Protein AF-A0A3N5NWT7-F1 (afdb_monomer)

Solvent-accessible surface area (backbone atoms only — not comparable to full-atom values): 3489 Å² total; per-residue (Å²): 130,84,85,82,61,96,56,65,76,89,78,89,81,86,83,62,95,45,70,69,53,44,54,52,49,48,66,72,4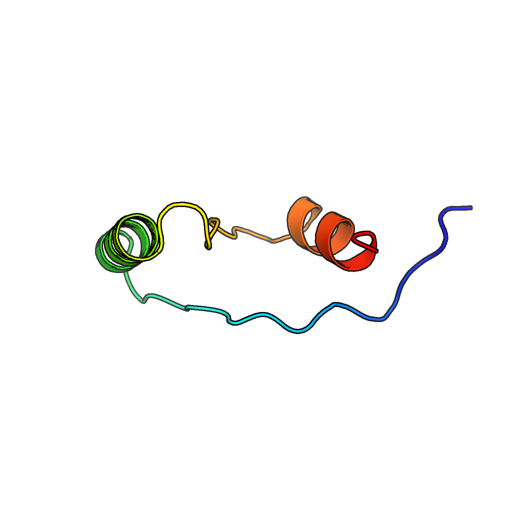8,47,87,83,54,80,93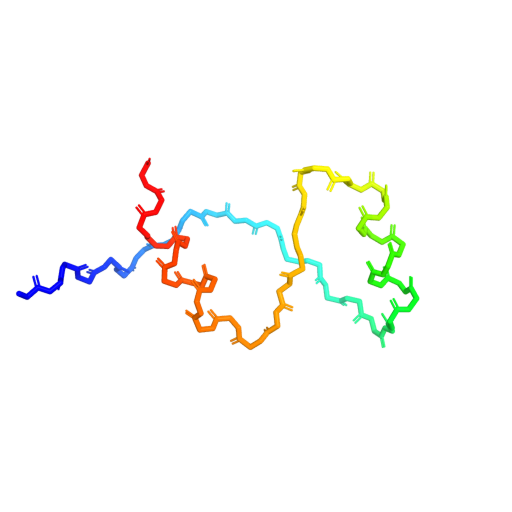,78,76,92,42,69,70,57,51,55,50,45,36,67,64,124

Radius of gyration: 13.16 Å; Cα contacts (8 Å, |Δi|>4): 15; chains: 1; bounding box: 30×24×31 Å

Mean predicted aligned error: 4.41 Å

Structure (mmCIF, N/CA/C/O backbone):
data_AF-A0A3N5NWT7-F1
#
_entry.id   AF-A0A3N5NWT7-F1
#
loop_
_atom_site.group_PDB
_atom_site.id
_atom_site.type_symbol
_atom_site.label_atom_id
_atom_site.label_alt_id
_atom_site.label_comp_id
_atom_site.label_asym_id
_atom_site.label_entity_id
_atom_site.label_seq_id
_atom_site.pdbx_PDB_ins_code
_atom_site.Cartn_x
_atom_site.Cartn_y
_atom_site.Cartn_z
_atom_site.occupancy
_atom_site.B_iso_or_equiv
_atom_site.auth_seq_id
_atom_site.auth_comp_id
_atom_site.auth_asym_id
_atom_site.auth_atom_id
_atom_site.pdbx_PDB_model_num
ATOM 1 N N . MET A 1 1 ? 16.740 -18.156 -17.712 1.00 59.19 1 MET A N 1
ATOM 2 C CA . MET A 1 1 ? 17.132 -16.916 -17.014 1.00 59.19 1 MET A CA 1
ATOM 3 C C . MET A 1 1 ? 15.928 -15.997 -17.079 1.00 59.19 1 MET A C 1
ATOM 5 O O . MET A 1 1 ? 15.481 -15.752 -18.192 1.00 59.19 1 MET A O 1
ATOM 9 N N . ALA A 1 2 ? 15.345 -15.589 -15.953 1.00 71.31 2 ALA A N 1
ATOM 10 C CA . ALA A 1 2 ? 14.314 -14.553 -15.987 1.00 71.31 2 ALA A CA 1
ATOM 11 C C . ALA A 1 2 ? 14.983 -13.218 -16.351 1.00 71.31 2 ALA A C 1
ATOM 13 O O . ALA A 1 2 ? 16.081 -12.935 -15.865 1.00 71.31 2 ALA A O 1
ATOM 14 N N . THR A 1 3 ? 14.371 -12.437 -17.238 1.00 73.56 3 THR A N 1
ATOM 15 C CA . THR A 1 3 ? 14.812 -11.067 -17.517 1.00 73.56 3 THR A CA 1
ATOM 16 C C . THR A 1 3 ? 14.500 -10.227 -16.285 1.00 73.56 3 THR A C 1
ATOM 18 O O . THR A 1 3 ? 13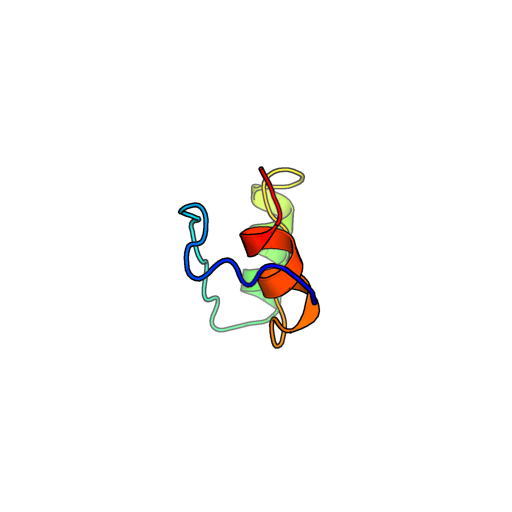.346 -10.145 -15.887 1.00 73.56 3 THR A O 1
ATOM 21 N N . ILE A 1 4 ? 15.519 -9.643 -15.655 1.00 74.44 4 ILE A N 1
ATOM 22 C CA . ILE A 1 4 ? 15.324 -8.761 -14.500 1.00 74.44 4 ILE A CA 1
ATOM 23 C C . ILE A 1 4 ? 15.030 -7.357 -15.030 1.00 74.44 4 ILE A C 1
ATOM 25 O O . ILE A 1 4 ? 15.897 -6.740 -15.650 1.00 74.44 4 ILE A O 1
ATOM 29 N N . HIS A 1 5 ? 13.823 -6.854 -14.779 1.00 78.56 5 HIS A N 1
ATOM 30 C CA . HIS A 1 5 ? 13.463 -5.465 -15.048 1.00 78.56 5 HIS A CA 1
ATOM 31 C C . HIS A 1 5 ? 13.806 -4.606 -13.821 1.00 78.56 5 HIS A C 1
ATOM 33 O O . HIS A 1 5 ? 13.156 -4.696 -12.781 1.00 78.56 5 HIS A O 1
ATOM 39 N N . ASP A 1 6 ? 14.839 -3.767 -13.935 1.00 83.50 6 ASP A N 1
ATOM 40 C CA . ASP A 1 6 ? 15.240 -2.808 -12.889 1.00 83.50 6 ASP A CA 1
ATOM 41 C C . ASP A 1 6 ? 14.576 -1.432 -13.081 1.00 83.50 6 ASP A C 1
ATOM 43 O O . ASP A 1 6 ? 15.159 -0.374 -12.856 1.00 83.50 6 ASP A O 1
ATOM 47 N N . VAL A 1 7 ? 13.343 -1.439 -13.587 1.00 85.31 7 VAL A N 1
ATOM 48 C CA . VAL A 1 7 ? 12.515 -0.248 -13.788 1.00 85.31 7 VAL A CA 1
ATOM 49 C C . VAL A 1 7 ? 11.075 -0.635 -13.467 1.00 85.31 7 VAL A C 1
ATOM 51 O O . VAL A 1 7 ? 10.630 -1.718 -13.837 1.00 85.31 7 VAL A O 1
ATOM 54 N N . MET A 1 8 ? 10.348 0.239 -12.769 1.00 87.00 8 MET A N 1
ATOM 55 C CA . MET A 1 8 ? 8.930 0.051 -12.452 1.00 87.00 8 MET A CA 1
ATOM 56 C C . MET A 1 8 ? 8.100 1.217 -12.993 1.00 87.00 8 MET A C 1
ATOM 58 O O . MET A 1 8 ? 8.563 2.361 -12.932 1.00 87.00 8 MET A O 1
ATOM 62 N N . PRO A 1 9 ? 6.864 0.968 -13.466 1.00 86.50 9 PRO A N 1
ATOM 63 C CA . PRO A 1 9 ? 5.908 2.033 -13.734 1.00 86.50 9 PRO A CA 1
ATOM 64 C C . PRO A 1 9 ? 5.694 2.901 -12.491 1.00 86.50 9 PRO A C 1
ATOM 66 O O . PRO A 1 9 ? 5.633 2.393 -11.370 1.00 86.50 9 PRO A O 1
ATOM 69 N N . ALA A 1 10 ? 5.551 4.211 -12.684 1.00 89.94 10 ALA A N 1
ATOM 70 C CA . ALA A 1 10 ? 5.232 5.115 -11.587 1.00 89.94 10 ALA A CA 1
ATOM 71 C C . ALA A 1 10 ? 3.844 4.793 -11.009 1.00 89.94 10 ALA A C 1
ATOM 73 O O . ALA A 1 10 ? 2.885 4.567 -11.749 1.00 89.94 10 ALA A O 1
ATOM 74 N N . PHE A 1 11 ? 3.733 4.813 -9.683 1.00 90.06 11 PHE A N 1
ATOM 75 C CA . PHE A 1 11 ? 2.472 4.646 -8.970 1.00 90.06 11 PHE A CA 1
ATOM 76 C C . PHE A 1 11 ? 2.436 5.543 -7.733 1.00 90.06 11 PHE A C 1
ATOM 78 O O . PHE A 1 11 ? 3.470 5.957 -7.209 1.00 90.06 11 PHE A O 1
ATOM 85 N N . GLU A 1 12 ? 1.229 5.839 -7.265 1.00 93.62 12 GLU A N 1
ATOM 86 C CA . GLU A 1 12 ? 1.016 6.559 -6.015 1.00 93.62 12 GLU A CA 1
ATOM 87 C C . GLU A 1 12 ? 0.983 5.574 -4.841 1.00 93.62 12 GLU A C 1
ATOM 89 O O . GLU A 1 12 ? 0.288 4.556 -4.892 1.00 93.62 12 GLU A O 1
ATOM 94 N N . LEU A 1 13 ? 1.735 5.875 -3.779 1.00 94.56 13 LEU A N 1
ATOM 95 C CA . LEU A 1 13 ? 1.790 5.062 -2.567 1.00 94.56 13 LEU A CA 1
ATOM 96 C C . LEU A 1 13 ? 1.149 5.808 -1.397 1.00 94.56 13 LEU A C 1
ATOM 98 O O . LEU A 1 13 ? 1.712 6.762 -0.862 1.00 94.56 13 LEU A O 1
ATOM 102 N N . PHE A 1 14 ? -0.000 5.312 -0.951 1.00 96.25 14 PHE A N 1
ATOM 103 C CA . PHE A 1 14 ? -0.615 5.757 0.294 1.00 96.25 14 PHE A CA 1
ATOM 104 C C . PHE A 1 14 ? -0.008 5.001 1.482 1.00 96.25 14 PHE A C 1
ATOM 106 O O . PHE A 1 14 ? 0.033 3.773 1.476 1.00 96.25 14 PHE A O 1
ATOM 113 N N . GLN A 1 15 ? 0.426 5.731 2.516 1.00 96.38 15 GLN A N 1
ATOM 114 C CA . GLN A 1 15 ? 1.008 5.173 3.747 1.00 96.38 15 GLN A CA 1
ATOM 115 C C . GLN A 1 15 ? 0.158 5.560 4.971 1.00 96.38 15 GLN A C 1
ATOM 117 O O . GLN A 1 15 ? 0.519 6.477 5.711 1.00 96.38 15 GLN A O 1
ATOM 122 N N . PRO A 1 16 ? -1.015 4.930 5.157 1.00 97.31 16 PRO A N 1
ATOM 123 C CA . PRO A 1 16 ? -1.875 5.190 6.307 1.00 97.31 16 PRO A CA 1
ATOM 124 C C . PRO A 1 16 ? -1.203 4.768 7.622 1.00 97.31 16 PRO A C 1
ATOM 126 O O . PRO A 1 16 ? -0.503 3.760 7.677 1.00 97.31 16 PRO A O 1
ATOM 129 N N . ALA A 1 17 ? -1.458 5.521 8.694 1.00 97.31 17 ALA A N 1
ATOM 130 C CA . ALA A 1 17 ? -0.908 5.245 10.025 1.00 97.31 17 ALA A CA 1
ATOM 131 C C . ALA A 1 17 ? -1.735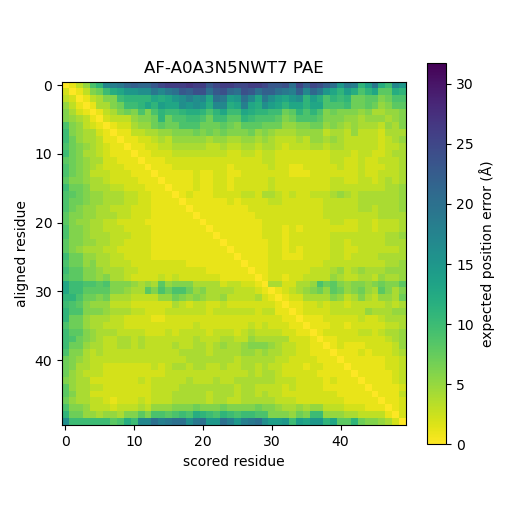 4.220 10.826 1.00 97.31 17 ALA A C 1
ATOM 133 O O . ALA A 1 17 ? -1.310 3.783 11.894 1.00 97.31 17 ALA A O 1
ATOM 134 N N . SER A 1 18 ? -2.917 3.848 10.326 1.00 97.81 18 SER A N 1
ATOM 135 C CA . SER A 1 18 ? -3.836 2.918 10.976 1.00 97.81 18 SER A CA 1
ATOM 136 C C . SER A 1 18 ? -4.508 1.977 9.973 1.00 97.81 18 SER A C 1
ATOM 138 O O . SER A 1 18 ? -4.548 2.231 8.765 1.00 97.81 18 SER A O 1
ATOM 140 N N . ILE A 1 19 ? -5.066 0.883 10.492 1.00 96.94 19 ILE A N 1
ATOM 141 C CA . ILE A 1 19 ? -5.836 -0.077 9.692 1.00 96.94 19 ILE A CA 1
ATOM 142 C C . ILE A 1 19 ? -7.133 0.567 9.183 1.00 96.94 19 ILE A C 1
ATOM 144 O O . ILE A 1 19 ? -7.486 0.376 8.021 1.00 96.94 19 ILE A O 1
ATOM 148 N N . ASP A 1 20 ? -7.811 1.369 10.007 1.00 98.19 20 ASP A N 1
ATOM 149 C CA . ASP A 1 20 ? -9.065 2.031 9.625 1.00 98.19 20 ASP A CA 1
ATOM 150 C C . ASP A 1 20 ? -8.864 3.019 8.467 1.00 98.19 20 ASP A C 1
ATOM 152 O O . ASP A 1 20 ? -9.669 3.064 7.528 1.00 98.19 20 ASP A O 1
ATOM 156 N N . ASP A 1 21 ? -7.748 3.753 8.465 1.00 97.75 21 ASP A N 1
ATOM 157 C CA . ASP A 1 21 ? -7.384 4.645 7.360 1.00 97.75 21 ASP A CA 1
ATOM 158 C C . ASP A 1 21 ? -7.090 3.859 6.074 1.00 97.75 21 ASP A C 1
ATOM 160 O O . ASP A 1 21 ? -7.500 4.267 4.981 1.00 97.75 21 ASP A O 1
ATOM 164 N N . ALA A 1 22 ? -6.423 2.704 6.193 1.00 96.88 22 ALA A N 1
ATOM 165 C CA . ALA A 1 22 ? -6.154 1.817 5.064 1.00 96.88 22 ALA A CA 1
ATOM 166 C C . ALA A 1 22 ? -7.454 1.272 4.453 1.00 96.88 22 ALA A C 1
ATOM 168 O O . ALA A 1 22 ? -7.651 1.349 3.238 1.00 96.88 22 ALA A O 1
ATOM 169 N N . VAL A 1 23 ? -8.382 0.791 5.286 1.00 96.69 23 VAL A N 1
ATOM 170 C CA . VAL A 1 23 ? -9.705 0.322 4.841 1.00 96.69 23 VAL A CA 1
ATOM 171 C C . VAL A 1 23 ? -10.484 1.459 4.173 1.00 96.69 23 VAL A C 1
ATOM 173 O O . VAL A 1 23 ? -11.070 1.266 3.104 1.00 96.69 23 VAL A O 1
ATOM 176 N N . SER A 1 24 ? -10.428 2.664 4.741 1.00 97.19 24 SER A N 1
ATOM 177 C CA . SER A 1 24 ? -11.077 3.851 4.177 1.00 97.19 24 SER A CA 1
ATOM 178 C C . SER A 1 24 ? -10.512 4.233 2.801 1.00 97.19 24 SER A C 1
ATOM 180 O O . SER A 1 24 ? -11.262 4.639 1.911 1.00 97.19 24 SER A O 1
ATOM 182 N N . LEU A 1 25 ? -9.201 4.098 2.579 1.00 96.75 25 LEU A N 1
ATOM 183 C CA . LEU A 1 25 ? -8.576 4.302 1.263 1.00 96.75 25 LEU A CA 1
ATOM 184 C C . LEU A 1 25 ? -9.056 3.269 0.235 1.00 96.75 25 LEU A C 1
ATOM 186 O O . LEU A 1 25 ? -9.454 3.644 -0.872 1.00 96.75 25 LEU A O 1
A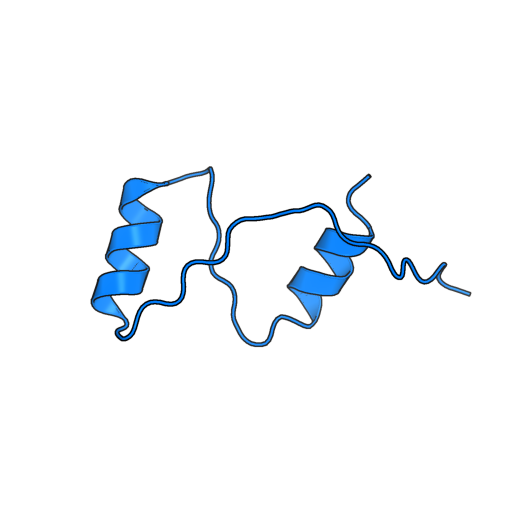TOM 190 N N . LEU A 1 26 ? -9.089 1.986 0.608 1.00 96.12 26 LEU A N 1
ATOM 191 C CA . LEU A 1 26 ? -9.558 0.911 -0.274 1.00 96.12 26 LEU A CA 1
ATOM 192 C C . L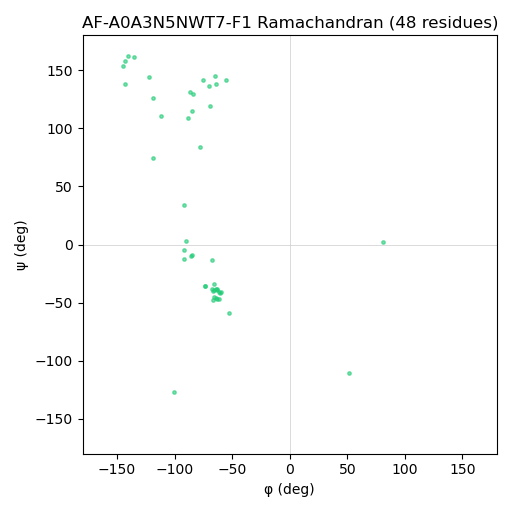EU A 1 26 ? -11.014 1.130 -0.709 1.00 96.12 26 LEU A C 1
ATOM 194 O O . LEU A 1 26 ? -11.351 0.965 -1.882 1.00 96.12 26 LEU A O 1
ATOM 198 N N . GLN A 1 27 ? -11.876 1.571 0.209 1.00 96.00 27 GLN A N 1
ATOM 199 C CA . GLN A 1 27 ? -13.272 1.883 -0.105 1.00 96.00 27 GLN A CA 1
ATOM 200 C C . GLN A 1 27 ? -13.419 3.102 -1.026 1.00 96.00 27 GLN A C 1
ATOM 202 O O . GLN A 1 27 ? -14.268 3.086 -1.923 1.00 96.00 27 GLN A O 1
ATOM 207 N N . ARG A 1 28 ? -12.594 4.143 -0.837 1.00 96.19 28 ARG A N 1
ATOM 208 C CA . ARG A 1 28 ? -12.624 5.367 -1.657 1.00 96.19 28 ARG A CA 1
ATOM 209 C C . ARG A 1 28 ? -12.205 5.116 -3.104 1.00 96.19 28 ARG A C 1
ATOM 211 O O . ARG A 1 28 ? -12.905 5.545 -4.017 1.00 96.19 28 ARG A O 1
ATOM 218 N N . HIS A 1 29 ? -11.096 4.410 -3.314 1.00 95.12 29 HIS A N 1
ATOM 219 C CA . HIS A 1 29 ? -10.520 4.199 -4.649 1.00 95.12 29 HIS A CA 1
ATOM 220 C C . HIS A 1 29 ? -11.017 2.912 -5.332 1.00 95.12 29 HIS A C 1
ATOM 222 O O . HIS A 1 29 ? -10.873 2.742 -6.544 1.00 95.12 29 HIS A O 1
ATOM 228 N N . ARG A 1 30 ? -11.683 2.016 -4.594 1.00 90.88 30 ARG A N 1
ATOM 229 C CA . ARG A 1 30 ? -12.331 0.805 -5.122 1.00 90.88 30 ARG A CA 1
ATOM 230 C C . ARG A 1 30 ? -11.377 -0.033 -5.983 1.00 90.88 30 ARG A C 1
ATOM 232 O O . ARG A 1 30 ? -10.465 -0.654 -5.463 1.00 90.88 30 ARG A O 1
ATOM 239 N N . ARG A 1 31 ? -11.611 -0.079 -7.301 1.00 90.56 31 ARG A N 1
ATOM 240 C CA . ARG A 1 31 ? -10.878 -0.919 -8.262 1.00 90.56 31 ARG A CA 1
ATOM 241 C C . ARG A 1 31 ? -9.590 -0.283 -8.784 1.00 90.56 31 ARG A C 1
ATOM 243 O O . ARG A 1 31 ? -8.838 -0.972 -9.461 1.00 90.56 31 ARG A O 1
ATOM 250 N N . SER A 1 32 ? -9.343 1.001 -8.516 1.00 90.31 32 SER A N 1
ATOM 251 C CA . SER A 1 32 ? -8.118 1.678 -8.962 1.00 90.31 32 SER A CA 1
ATOM 252 C C . SER A 1 32 ? -6.972 1.580 -7.953 1.00 90.31 32 SER A C 1
ATOM 254 O O . SER A 1 32 ? -5.922 2.171 -8.173 1.00 90.31 32 SER A O 1
ATOM 256 N N . VAL A 1 33 ? -7.170 0.859 -6.846 1.00 93.62 33 VAL A N 1
ATOM 257 C CA . VAL A 1 33 ? -6.166 0.627 -5.805 1.00 93.62 33 VAL A CA 1
ATOM 258 C C . VAL A 1 33 ? -6.168 -0.842 -5.395 1.00 93.62 33 VAL A C 1
ATOM 260 O O . VAL A 1 33 ? -7.135 -1.571 -5.606 1.00 93.62 33 VAL A O 1
ATOM 263 N N . TRP A 1 34 ? -5.080 -1.257 -4.768 1.00 91.69 34 TRP A N 1
ATOM 264 C CA . TRP A 1 34 ? -4.884 -2.567 -4.173 1.00 91.69 34 TRP A CA 1
ATOM 265 C C . TRP A 1 34 ? -4.035 -2.423 -2.910 1.00 91.69 34 TRP A C 1
ATOM 267 O O . TRP A 1 34 ? -3.284 -1.457 -2.769 1.00 91.69 34 TRP A O 1
ATOM 277 N N . ALA A 1 35 ? -4.200 -3.351 -1.969 1.00 94.44 35 ALA A N 1
ATOM 278 C CA . ALA A 1 35 ? -3.407 -3.372 -0.747 1.00 94.44 35 ALA A CA 1
ATOM 279 C C . ALA A 1 35 ? -1.992 -3.897 -1.034 1.00 94.44 35 ALA A C 1
ATOM 281 O O . ALA A 1 35 ? -1.823 -4.843 -1.802 1.00 94.44 35 ALA A O 1
ATOM 282 N N . LEU A 1 36 ? -0.997 -3.306 -0.374 1.00 94.25 36 LEU A N 1
ATOM 283 C CA . LEU A 1 36 ? 0.407 -3.702 -0.442 1.00 94.25 36 LEU A CA 1
ATOM 284 C C . LEU A 1 36 ? 0.875 -4.114 0.958 1.00 94.25 36 LEU A C 1
ATOM 286 O O . LEU A 1 36 ? 0.721 -3.351 1.908 1.00 94.25 36 LEU A O 1
ATOM 290 N N . ALA A 1 37 ? 1.433 -5.320 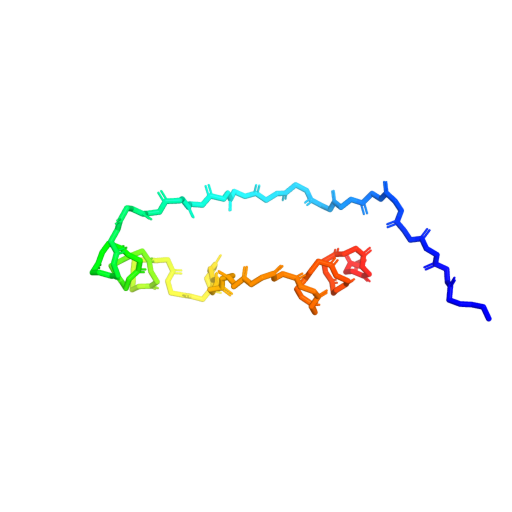1.076 1.00 92.25 37 ALA A N 1
ATOM 291 C CA . ALA A 1 37 ? 2.076 -5.808 2.297 1.00 92.25 37 ALA A CA 1
ATOM 292 C C . ALA A 1 37 ? 3.608 -5.688 2.166 1.00 92.25 37 ALA A C 1
ATOM 294 O O . ALA A 1 37 ? 4.115 -4.630 1.812 1.00 92.25 37 ALA A O 1
ATOM 295 N N . GLY A 1 38 ? 4.358 -6.772 2.397 1.00 91.81 38 GLY A N 1
ATOM 296 C CA . GLY A 1 38 ? 5.821 -6.785 2.242 1.00 91.81 38 GLY A CA 1
ATOM 297 C C . GLY A 1 38 ? 6.322 -6.629 0.798 1.00 91.81 38 GLY A C 1
ATOM 298 O O . GLY A 1 38 ? 7.501 -6.372 0.589 1.00 91.81 38 GLY A O 1
ATOM 299 N N . GLY A 1 39 ? 5.443 -6.772 -0.198 1.00 93.06 39 GLY A N 1
ATOM 300 C CA . GLY A 1 39 ? 5.715 -6.382 -1.582 1.00 93.06 39 GLY A CA 1
ATOM 301 C C . GLY A 1 39 ? 6.522 -7.363 -2.434 1.00 93.06 39 GLY A C 1
ATOM 302 O O . GLY A 1 39 ? 6.742 -7.044 -3.594 1.00 93.06 39 GLY A O 1
ATOM 303 N N . LEU A 1 40 ? 6.912 -8.539 -1.922 1.00 91.44 40 LEU A N 1
ATOM 304 C CA . LEU A 1 40 ? 7.674 -9.539 -2.692 1.00 91.44 40 LEU A CA 1
ATOM 305 C C . LEU A 1 40 ? 6.986 -9.870 -4.030 1.00 91.44 40 LEU A C 1
ATOM 307 O O . LEU A 1 40 ? 7.527 -9.575 -5.088 1.00 91.44 40 LEU A O 1
ATOM 311 N N . ASP A 1 41 ? 5.746 -10.359 -3.979 1.00 90.19 41 ASP A N 1
ATOM 312 C CA . ASP A 1 41 ? 5.002 -10.728 -5.192 1.00 90.19 41 ASP A CA 1
ATOM 313 C C . ASP A 1 41 ? 4.522 -9.497 -5.978 1.00 90.19 41 ASP A C 1
ATOM 315 O O . ASP A 1 41 ? 4.472 -9.487 -7.208 1.00 90.19 41 ASP A O 1
ATOM 319 N N . THR A 1 42 ? 4.150 -8.433 -5.262 1.00 91.50 42 THR A N 1
ATOM 320 C CA . THR A 1 42 ? 3.598 -7.213 -5.861 1.00 91.50 42 THR A CA 1
ATOM 321 C C . THR A 1 42 ? 4.628 -6.483 -6.719 1.00 91.50 42 THR A C 1
ATOM 323 O O . THR A 1 42 ? 4.294 -6.032 -7.816 1.00 91.50 42 THR A O 1
ATOM 326 N N . PHE A 1 43 ? 5.861 -6.335 -6.230 1.00 90.38 43 PHE A N 1
ATOM 327 C CA . PHE A 1 43 ? 6.899 -5.608 -6.953 1.00 90.38 43 PHE A CA 1
ATOM 328 C C . PHE A 1 43 ? 7.425 -6.398 -8.144 1.00 90.38 43 PHE A C 1
ATOM 330 O O . PHE A 1 43 ? 7.665 -5.787 -9.182 1.00 90.38 43 PHE A O 1
ATOM 337 N N . ASP A 1 44 ? 7.528 -7.723 -8.039 1.00 89.44 44 ASP A N 1
ATOM 338 C CA . ASP A 1 44 ? 7.854 -8.564 -9.193 1.00 89.44 44 ASP A CA 1
ATOM 339 C C . ASP A 1 44 ? 6.780 -8.426 -10.283 1.00 89.44 44 ASP A C 1
ATOM 341 O O . ASP A 1 44 ? 7.097 -8.119 -11.431 1.00 89.44 44 ASP A O 1
ATOM 345 N N . TRP A 1 45 ? 5.493 -8.495 -9.920 1.00 88.50 45 TRP A N 1
ATOM 346 C CA . TRP A 1 45 ? 4.412 -8.276 -10.885 1.00 88.50 45 TRP A CA 1
ATOM 347 C C . TRP A 1 45 ? 4.417 -6.870 -11.506 1.00 88.50 45 TRP A C 1
ATOM 349 O O . TRP A 1 45 ? 4.179 -6.734 -12.704 1.00 88.50 45 TRP A O 1
ATOM 359 N N . LEU A 1 46 ? 4.677 -5.815 -10.723 1.00 89.12 46 LEU A N 1
ATOM 360 C CA . LEU A 1 46 ? 4.716 -4.434 -11.230 1.00 89.12 46 LEU A CA 1
ATOM 361 C C . LEU A 1 46 ? 5.845 -4.210 -12.239 1.00 89.12 46 LEU A C 1
ATOM 363 O O . LEU A 1 46 ? 5.645 -3.479 -13.207 1.00 89.12 46 LEU A O 1
ATOM 367 N N . LYS A 1 47 ? 7.008 -4.821 -12.008 1.00 88.31 47 LYS A N 1
ATOM 368 C CA . LYS A 1 47 ? 8.170 -4.767 -12.907 1.00 88.31 47 LYS A CA 1
ATOM 369 C C . LYS A 1 47 ? 7.905 -5.453 -14.243 1.00 88.31 47 LYS A C 1
ATOM 371 O O . LYS A 1 47 ? 8.389 -4.993 -15.271 1.00 88.31 47 LYS A O 1
ATOM 376 N N . ASP A 1 48 ? 7.106 -6.514 -14.223 1.00 88.19 48 ASP A N 1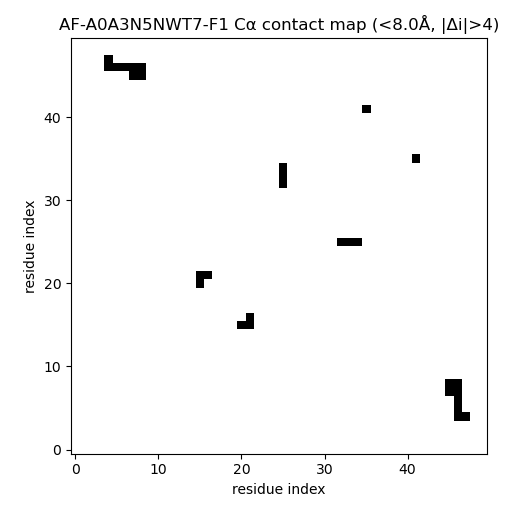
ATOM 377 C CA . ASP A 1 48 ? 6.795 -7.315 -15.409 1.00 88.19 48 ASP A CA 1
ATOM 378 C C . ASP A 1 48 ? 5.529 -6.848 -16.148 1.00 88.19 48 ASP A C 1
ATOM 380 O O . ASP A 1 48 ? 5.196 -7.366 -17.220 1.00 88.19 48 ASP A O 1
ATOM 384 N N . ARG A 1 49 ? 4.808 -5.862 -15.601 1.00 79.38 49 ARG A N 1
ATOM 385 C CA . ARG A 1 49 ? 3.587 -5.311 -16.194 1.00 79.38 49 ARG A CA 1
ATOM 386 C C . ARG A 1 49 ? 3.926 -4.349 -17.342 1.00 79.38 49 ARG A C 1
ATOM 388 O O . ARG A 1 49 ? 3.962 -3.137 -17.138 1.00 79.38 49 ARG A O 1
ATOM 395 N N . ASN A 1 50 ? 4.153 -4.906 -18.532 1.00 63.06 50 ASN A N 1
ATOM 396 C CA . ASN A 1 50 ? 4.207 -4.175 -19.809 1.00 63.06 50 ASN A CA 1
ATOM 397 C C . ASN A 1 50 ? 2.806 -3.845 -20.339 1.00 63.06 50 ASN A C 1
ATOM 399 O O . ASN A 1 50 ? 1.966 -4.773 -20.403 1.00 63.06 50 ASN A O 1
#
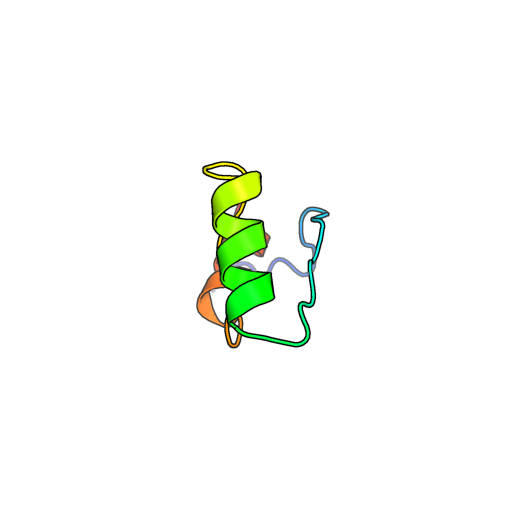
Foldseek 3Di:
DDDDQPDFDDDDDDDDPDPVVVVVVCVVCPPVDDDDDPCPVVVVCRSVPD

pLDDT: mean 89.78, std 8.64, range [59.19, 98.19]

Secondary structure (DSSP, 8-state):
----------------SSHHHHHHHHHHHGGG----SS-HHHHHHHHH--

Sequence (50 aa):
MATIHDVMPAFELFQPASIDDAVSLLQRHRRSVWALAGGLDTFDWLKDRN